Protein AF-A0A7T5BTT9-F1 (afdb_monomer_lite)

Structure (mmCIF, N/CA/C/O backbone):
data_AF-A0A7T5BTT9-F1
#
_entry.id   AF-A0A7T5BTT9-F1
#
loop_
_atom_site.group_PDB
_atom_site.id
_atom_site.type_symbol
_atom_site.label_atom_id
_atom_site.label_alt_id
_atom_site.label_comp_id
_atom_site.label_asym_id
_atom_site.label_entity_id
_atom_site.label_seq_id
_atom_site.pdbx_PDB_ins_code
_atom_site.Cartn_x
_atom_site.Cartn_y
_atom_site.Cartn_z
_atom_site.occupancy
_atom_site.B_iso_or_equiv
_atom_site.auth_seq_id
_atom_site.auth_comp_id
_atom_site.auth_asym_id
_atom_site.auth_atom_id
_atom_site.pdbx_PDB_model_num
ATOM 1 N N . MET A 1 1 ? -12.093 7.153 -20.972 1.00 83.31 1 MET A N 1
ATOM 2 C CA . MET A 1 1 ? -12.712 6.363 -19.881 1.00 83.31 1 MET A CA 1
ATOM 3 C C . MET A 1 1 ? -12.102 6.793 -18.557 1.00 83.31 1 MET A C 1
ATOM 5 O O . MET A 1 1 ? -10.953 7.214 -18.560 1.00 83.31 1 MET A O 1
ATOM 9 N N . MET A 1 2 ? -12.859 6.731 -17.461 1.00 92.25 2 MET A N 1
ATOM 10 C CA . MET A 1 2 ? -12.412 7.181 -16.138 1.00 92.25 2 MET A CA 1
ATOM 11 C C . MET A 1 2 ? -11.960 5.986 -15.288 1.00 92.25 2 MET A C 1
ATOM 13 O O . MET A 1 2 ? -12.748 5.075 -15.060 1.00 92.25 2 MET A O 1
ATOM 17 N N . ASN A 1 3 ? -10.707 6.001 -14.826 1.00 95.19 3 ASN A N 1
ATOM 18 C CA . ASN A 1 3 ? -10.150 5.061 -13.848 1.00 95.19 3 ASN A CA 1
ATOM 19 C C . ASN A 1 3 ? -9.617 5.887 -12.675 1.00 95.19 3 ASN A C 1
ATOM 21 O O . ASN A 1 3 ? -8.639 6.617 -12.829 1.00 95.19 3 ASN A O 1
ATOM 25 N N . LYS A 1 4 ? -10.302 5.834 -11.533 1.00 96.00 4 LYS A N 1
ATOM 26 C CA . LYS A 1 4 ? -9.917 6.569 -10.329 1.00 96.00 4 LYS A CA 1
ATOM 27 C C . LYS A 1 4 ? -10.213 5.716 -9.105 1.00 96.00 4 LYS A C 1
ATOM 29 O O . LYS A 1 4 ? -11.307 5.177 -8.970 1.00 96.00 4 LYS A O 1
ATOM 34 N N . VAL A 1 5 ? -9.240 5.641 -8.210 1.00 95.69 5 VAL A N 1
ATOM 35 C CA . VAL A 1 5 ? -9.320 4.976 -6.912 1.00 95.69 5 VAL A CA 1
ATOM 36 C C . VAL A 1 5 ? -9.079 6.024 -5.832 1.00 95.69 5 VAL A C 1
ATOM 38 O O . VAL A 1 5 ? -8.184 6.860 -5.970 1.00 95.69 5 VAL A O 1
ATOM 41 N N . LEU A 1 6 ? -9.887 5.985 -4.774 1.00 94.94 6 LEU A N 1
ATOM 42 C CA . LEU A 1 6 ? -9.723 6.788 -3.568 1.00 94.94 6 LEU A CA 1
ATOM 43 C C . LEU A 1 6 ? -9.861 5.862 -2.362 1.00 94.94 6 LEU A C 1
ATOM 45 O O . LEU A 1 6 ? -10.859 5.154 -2.244 1.00 94.94 6 LEU A O 1
ATOM 49 N N . LEU A 1 7 ? -8.863 5.867 -1.489 1.00 92.69 7 LEU A N 1
ATOM 50 C CA . LEU A 1 7 ? -8.790 4.986 -0.331 1.00 92.69 7 LEU A CA 1
ATOM 51 C C . LEU A 1 7 ? -8.357 5.763 0.898 1.00 92.69 7 LEU A C 1
ATOM 53 O O . LEU A 1 7 ? -7.552 6.687 0.807 1.00 92.69 7 LEU A O 1
ATOM 57 N N . VAL A 1 8 ? -8.867 5.335 2.045 1.00 92.19 8 VAL A N 1
ATOM 58 C CA . VAL A 1 8 ? -8.383 5.755 3.355 1.00 92.19 8 VAL A CA 1
ATOM 59 C C . VAL A 1 8 ? -8.065 4.494 4.140 1.00 92.19 8 VAL A C 1
ATOM 61 O O . VAL A 1 8 ? -8.885 3.572 4.201 1.00 92.19 8 VAL A O 1
ATOM 64 N N . GLY A 1 9 ? -6.866 4.439 4.701 1.00 90.88 9 GLY A N 1
ATOM 65 C CA . GLY A 1 9 ? -6.415 3.288 5.463 1.00 90.88 9 GLY A CA 1
ATOM 66 C C . GLY A 1 9 ? -5.080 3.537 6.143 1.00 90.88 9 GLY A C 1
ATOM 67 O O . GLY A 1 9 ? -4.482 4.601 5.984 1.00 90.88 9 GLY A O 1
ATOM 68 N N . GLU A 1 10 ? -4.634 2.551 6.903 1.00 91.62 10 GLU A N 1
ATOM 69 C CA . GLU A 1 10 ? -3.406 2.621 7.689 1.00 91.62 10 GLU A CA 1
ATOM 70 C C . GLU A 1 10 ? -2.213 2.141 6.871 1.00 91.62 10 GLU A C 1
ATOM 72 O O . GLU A 1 10 ? -2.291 1.136 6.157 1.00 91.62 10 GLU A O 1
ATOM 77 N N . LEU A 1 11 ? -1.104 2.871 6.964 1.00 92.31 11 LEU A N 1
ATOM 78 C CA . LEU A 1 11 ? 0.157 2.483 6.351 1.00 92.31 11 LEU A CA 1
ATOM 79 C C . LEU A 1 11 ? 0.742 1.274 7.088 1.00 92.31 11 LEU A C 1
ATOM 81 O O . LEU A 1 11 ? 1.088 1.374 8.259 1.00 92.31 11 LEU A O 1
ATOM 85 N N . ILE A 1 12 ? 0.904 0.149 6.395 1.00 91.56 12 ILE A N 1
ATOM 86 C CA . ILE A 1 12 ? 1.441 -1.091 6.983 1.00 91.56 12 ILE A CA 1
ATOM 87 C C . ILE A 1 12 ? 2.934 -1.235 6.731 1.00 91.56 12 ILE A C 1
ATOM 89 O O . ILE A 1 12 ? 3.698 -1.651 7.596 1.00 91.56 12 ILE A O 1
ATOM 93 N N . SER A 1 13 ? 3.360 -0.909 5.519 1.00 90.31 13 SER A N 1
ATOM 94 C CA . SER A 1 13 ? 4.757 -0.991 5.124 1.00 90.31 13 SER A CA 1
ATOM 95 C C . SER A 1 13 ? 5.036 0.027 4.037 1.00 90.31 13 SER A C 1
ATOM 97 O O . SER A 1 13 ? 4.158 0.334 3.234 1.00 90.31 13 SER A O 1
ATOM 99 N N . ASN A 1 14 ? 6.258 0.546 4.009 1.00 91.06 14 ASN A N 1
ATOM 100 C CA . ASN A 1 14 ? 6.732 1.482 3.000 1.00 91.06 14 ASN A CA 1
ATOM 101 C C . ASN A 1 14 ? 8.173 1.125 2.633 1.00 91.06 14 ASN A C 1
ATOM 103 O O . ASN A 1 14 ? 9.020 0.986 3.513 1.00 91.06 14 ASN A O 1
ATOM 107 N N . ASN A 1 15 ? 8.443 0.958 1.342 1.00 88.12 15 ASN A N 1
ATOM 108 C CA . ASN A 1 15 ? 9.747 0.577 0.825 1.00 88.12 15 ASN A CA 1
ATOM 109 C C . ASN A 1 15 ? 10.097 1.389 -0.423 1.00 88.12 15 ASN A C 1
ATOM 111 O O . ASN A 1 15 ? 9.281 1.553 -1.333 1.00 88.12 15 ASN A O 1
ATOM 115 N N . VAL A 1 16 ? 11.338 1.866 -0.492 1.00 88.19 16 VAL A N 1
ATOM 116 C CA . VAL A 1 16 ? 11.844 2.591 -1.662 1.00 88.19 16 VAL A CA 1
ATOM 117 C C . VAL A 1 16 ? 12.472 1.581 -2.617 1.00 88.19 16 VAL A C 1
ATOM 119 O O . VAL A 1 16 ? 13.538 1.046 -2.336 1.00 88.19 16 VAL A O 1
ATOM 122 N N . ILE A 1 17 ? 11.816 1.320 -3.748 1.00 86.38 17 ILE A N 1
ATOM 123 C CA . ILE A 1 17 ? 12.246 0.297 -4.716 1.00 86.38 17 ILE A CA 1
ATOM 124 C C . ILE A 1 17 ? 13.336 0.835 -5.642 1.00 86.38 17 ILE A C 1
ATOM 126 O O . ILE A 1 17 ? 14.249 0.113 -6.029 1.00 86.38 17 ILE A O 1
ATOM 130 N N . ALA A 1 18 ? 13.236 2.105 -6.032 1.00 84.50 18 ALA A N 1
ATOM 131 C CA . ALA A 1 18 ? 14.195 2.719 -6.938 1.00 84.50 18 ALA A CA 1
ATOM 132 C C . ALA A 1 18 ? 14.355 4.208 -6.644 1.00 84.50 18 ALA A C 1
ATOM 134 O O . ALA A 1 18 ? 13.400 4.897 -6.283 1.00 84.50 18 ALA A O 1
ATOM 135 N N . LYS A 1 19 ? 15.567 4.720 -6.860 1.00 84.00 19 LYS A N 1
ATOM 136 C CA . LYS A 1 19 ? 15.871 6.152 -6.873 1.00 84.00 19 LYS A CA 1
ATOM 137 C C . LYS A 1 19 ? 16.544 6.483 -8.197 1.00 84.00 19 LYS A C 1
ATOM 139 O O . LYS A 1 19 ? 17.531 5.853 -8.562 1.00 84.00 19 LYS A O 1
ATOM 144 N N . ASN A 1 20 ? 16.006 7.454 -8.922 1.00 80.50 20 ASN A N 1
ATOM 145 C CA . ASN A 1 20 ? 16.583 7.956 -10.162 1.00 80.50 20 ASN A CA 1
ATOM 146 C C . ASN A 1 20 ? 16.622 9.495 -10.141 1.00 80.50 20 ASN A C 1
ATOM 148 O O . ASN A 1 20 ? 16.101 10.136 -9.229 1.00 80.50 20 ASN A O 1
ATOM 152 N N . ALA A 1 21 ? 17.236 10.113 -11.153 1.00 75.56 21 ALA A N 1
ATOM 153 C CA . ALA A 1 21 ? 17.313 11.576 -11.249 1.00 75.56 21 ALA A CA 1
ATOM 154 C C . ALA A 1 21 ? 15.927 12.261 -11.351 1.00 75.56 21 ALA A C 1
ATOM 156 O O . ALA A 1 21 ? 15.780 13.445 -11.039 1.00 75.56 21 ALA A O 1
ATOM 157 N N . GLN A 1 22 ? 14.899 11.517 -11.775 1.00 72.44 22 GLN A N 1
ATOM 158 C CA . GLN A 1 22 ? 13.527 11.999 -11.959 1.00 72.44 22 GLN A CA 1
ATOM 159 C C . GLN A 1 22 ? 12.661 11.857 -10.692 1.00 72.44 22 GLN A C 1
ATOM 161 O O . GLN A 1 22 ? 11.617 12.502 -10.597 1.00 72.44 22 GLN A O 1
ATOM 166 N N . GLY A 1 23 ? 13.102 11.098 -9.686 1.00 79.06 23 GLY A N 1
ATOM 167 C CA . GLY A 1 23 ? 12.403 10.892 -8.419 1.00 79.06 23 GLY A CA 1
ATOM 168 C C . GLY A 1 23 ? 12.660 9.513 -7.813 1.00 79.06 23 GLY A C 1
ATOM 169 O O . GLY A 1 23 ? 13.537 8.766 -8.249 1.00 79.06 23 GLY A O 1
ATOM 170 N N . SER A 1 24 ? 11.886 9.166 -6.792 1.00 86.00 24 SER A N 1
ATOM 171 C CA . SER A 1 24 ? 11.887 7.828 -6.202 1.00 86.00 24 SER A CA 1
ATOM 172 C C . SER A 1 24 ? 10.610 7.078 -6.559 1.00 86.00 24 SER A C 1
ATOM 174 O O . SER A 1 24 ? 9.564 7.664 -6.846 1.00 86.00 24 SER A O 1
ATOM 176 N N . VAL A 1 25 ? 10.723 5.755 -6.587 1.00 88.25 25 VAL A N 1
ATOM 177 C CA . VAL A 1 25 ? 9.594 4.841 -6.720 1.00 88.25 25 VAL A CA 1
ATOM 178 C C . VAL A 1 25 ? 9.442 4.124 -5.393 1.00 88.25 25 VAL A C 1
ATOM 180 O O . VAL A 1 25 ? 10.341 3.386 -4.986 1.00 88.25 25 VAL A O 1
ATOM 183 N N . ASN A 1 26 ? 8.303 4.331 -4.739 1.00 90.19 26 ASN A N 1
ATOM 184 C CA . ASN A 1 26 ? 7.992 3.694 -3.465 1.00 90.19 26 ASN A CA 1
ATOM 185 C C . ASN A 1 26 ? 6.883 2.663 -3.676 1.00 90.19 26 ASN A C 1
ATOM 187 O O . ASN A 1 26 ? 5.874 2.967 -4.316 1.00 90.19 26 ASN A O 1
ATOM 191 N N . ALA A 1 27 ? 7.056 1.470 -3.113 1.00 91.56 27 ALA A N 1
ATOM 192 C CA . ALA A 1 27 ? 5.965 0.530 -2.903 1.00 91.56 27 ALA A CA 1
ATOM 193 C C . ALA A 1 27 ? 5.599 0.509 -1.433 1.00 91.56 27 ALA A C 1
ATOM 195 O O . ALA A 1 27 ? 6.457 0.390 -0.561 1.00 91.56 27 ALA A O 1
ATOM 196 N N . PHE A 1 28 ? 4.309 0.600 -1.171 1.00 93.00 28 PHE A N 1
ATOM 197 C CA . PHE A 1 28 ? 3.783 0.586 0.177 1.00 93.00 28 PHE A CA 1
ATOM 198 C C . PHE A 1 28 ? 2.444 -0.138 0.201 1.00 93.00 28 PHE A C 1
ATOM 200 O O . PHE A 1 28 ? 1.786 -0.296 -0.830 1.00 93.00 28 PHE A O 1
ATOM 207 N N . ILE A 1 29 ? 2.061 -0.609 1.380 1.00 93.69 29 ILE A N 1
ATOM 208 C CA . ILE A 1 29 ? 0.809 -1.332 1.591 1.00 93.69 29 ILE A CA 1
ATOM 209 C C . ILE A 1 29 ? -0.069 -0.498 2.507 1.00 93.69 29 ILE A C 1
ATOM 211 O O . ILE A 1 29 ? 0.384 -0.039 3.557 1.00 93.69 29 ILE A O 1
ATOM 215 N N . ILE A 1 30 ? -1.326 -0.327 2.107 1.00 92.81 30 ILE A N 1
ATOM 216 C CA . ILE A 1 30 ? -2.362 0.247 2.962 1.00 92.81 30 ILE A CA 1
ATOM 217 C C . ILE A 1 30 ? -3.350 -0.837 3.358 1.00 92.81 30 ILE A C 1
ATOM 219 O O . ILE A 1 30 ? -3.838 -1.568 2.496 1.00 92.81 30 ILE A O 1
ATOM 223 N N . ALA A 1 31 ? -3.674 -0.898 4.645 1.00 91.31 31 ALA A N 1
ATOM 224 C CA . ALA A 1 31 ? -4.770 -1.702 5.157 1.00 91.31 31 ALA A CA 1
ATOM 225 C C . ALA A 1 31 ? -6.038 -0.858 5.285 1.00 91.31 31 ALA A C 1
ATOM 227 O O . ALA A 1 31 ? -6.023 0.242 5.836 1.00 91.31 31 ALA A O 1
ATOM 228 N N . THR A 1 32 ? -7.156 -1.378 4.791 1.00 90.25 32 THR A N 1
ATOM 229 C CA . THR A 1 32 ? -8.469 -0.748 4.940 1.00 90.25 32 THR A CA 1
ATOM 230 C C . THR A 1 32 ? -9.493 -1.773 5.402 1.00 90.25 32 THR A C 1
ATOM 232 O O . THR A 1 32 ? -9.464 -2.928 4.979 1.00 90.25 32 THR A O 1
ATOM 235 N N . VAL A 1 33 ? -10.401 -1.361 6.285 1.00 86.75 33 VAL A N 1
ATOM 236 C CA . VAL A 1 33 ? -11.465 -2.232 6.794 1.00 86.75 33 VAL A CA 1
A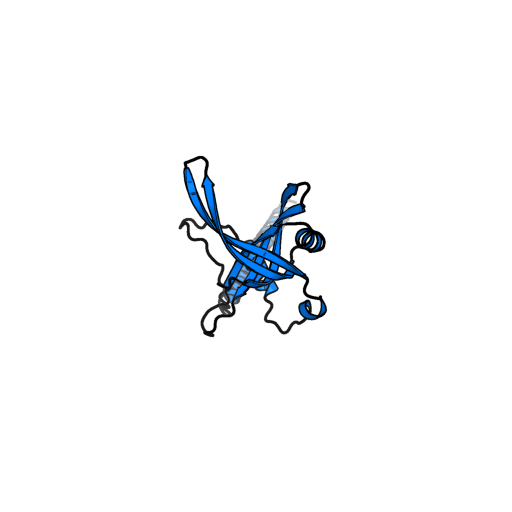TOM 237 C C . VAL A 1 33 ? -12.695 -2.076 5.914 1.00 86.75 33 VAL A C 1
ATOM 239 O O . VAL A 1 33 ? -13.266 -0.989 5.795 1.00 86.75 33 VAL A O 1
ATOM 242 N N . ARG A 1 34 ? -13.148 -3.178 5.322 1.00 82.69 34 ARG A N 1
ATOM 243 C CA . ARG A 1 34 ? -14.416 -3.238 4.610 1.00 82.69 34 ARG A CA 1
ATOM 244 C C . ARG A 1 34 ? -15.529 -3.528 5.605 1.00 82.69 34 ARG A C 1
ATOM 246 O O . ARG A 1 34 ? -15.598 -4.604 6.192 1.00 82.69 34 ARG A O 1
ATOM 253 N N . VAL A 1 35 ? -16.434 -2.566 5.760 1.00 77.94 35 VAL A N 1
ATOM 254 C CA . VAL A 1 35 ? -17.671 -2.766 6.520 1.00 77.94 35 VAL A CA 1
ATOM 255 C C . VAL A 1 35 ? -18.690 -3.440 5.595 1.00 77.94 35 VAL A C 1
ATOM 257 O O . VAL A 1 35 ? -19.096 -2.830 4.596 1.00 77.94 35 VAL A O 1
ATOM 260 N N . PRO A 1 36 ? -19.080 -4.699 5.850 1.00 75.31 36 PRO A N 1
ATOM 261 C CA . PRO A 1 36 ? -20.067 -5.373 5.022 1.00 75.31 36 PRO A CA 1
ATOM 262 C C . PRO A 1 36 ? -21.437 -4.699 5.154 1.00 75.31 36 PRO A C 1
ATOM 264 O O . PRO A 1 36 ? -21.797 -4.158 6.196 1.00 75.31 36 PRO A O 1
ATOM 267 N N . LYS A 1 37 ? -22.224 -4.741 4.072 1.00 77.12 37 LYS A N 1
ATOM 268 C CA . LYS A 1 37 ? -23.613 -4.244 4.079 1.00 77.12 37 LYS A CA 1
ATOM 269 C C . LYS A 1 37 ? -24.550 -5.138 4.894 1.00 77.12 37 LYS A C 1
ATOM 271 O O . LYS A 1 37 ? -25.579 -4.672 5.364 1.00 77.12 37 LYS A O 1
ATOM 276 N N . ASP A 1 38 ? -24.210 -6.418 4.992 1.00 81.56 38 ASP A N 1
ATOM 277 C CA . ASP A 1 38 ? -24.940 -7.412 5.768 1.00 81.56 38 ASP A CA 1
ATOM 278 C C . ASP A 1 38 ? -24.351 -7.467 7.179 1.00 81.56 38 ASP A C 1
ATOM 280 O O . ASP A 1 38 ? -23.157 -7.716 7.337 1.00 81.56 38 ASP A O 1
ATOM 284 N N . SER A 1 39 ? -25.185 -7.242 8.192 1.00 71.62 39 SER A N 1
ATOM 285 C CA . SER A 1 39 ? -24.783 -7.226 9.602 1.00 71.62 39 SER A CA 1
ATOM 286 C C . SER A 1 39 ? -24.361 -8.594 10.139 1.00 71.62 39 SER A C 1
ATOM 288 O O . SER A 1 39 ? -23.795 -8.664 11.227 1.00 71.62 39 SER A O 1
ATOM 290 N N . ARG A 1 40 ? -24.635 -9.677 9.402 1.00 75.94 40 ARG A N 1
ATOM 291 C CA . ARG A 1 40 ? -24.195 -11.037 9.749 1.00 75.94 40 ARG A CA 1
ATOM 292 C C . ARG A 1 40 ? -22.792 -11.359 9.255 1.00 75.94 40 ARG A C 1
ATOM 294 O O . ARG A 1 40 ? -22.218 -12.346 9.699 1.00 75.94 40 ARG A O 1
ATOM 301 N N . ARG A 1 41 ? -22.269 -10.579 8.306 1.00 71.62 41 ARG A N 1
ATOM 302 C CA . ARG A 1 41 ? -20.904 -10.759 7.819 1.00 71.62 41 ARG A CA 1
ATOM 303 C C . ARG A 1 41 ? -19.943 -10.029 8.737 1.00 71.62 41 ARG A C 1
ATOM 305 O O . ARG A 1 41 ? -20.217 -8.931 9.216 1.00 71.62 41 ARG A O 1
ATOM 312 N N . GLU A 1 42 ? -18.809 -10.659 8.956 1.00 73.12 42 GLU A N 1
ATOM 313 C CA . GLU A 1 42 ? -17.726 -10.092 9.737 1.00 73.12 42 GLU A CA 1
ATOM 314 C C . GLU A 1 42 ? -16.993 -9.001 8.944 1.00 73.12 42 GLU A C 1
ATOM 316 O O . GLU A 1 42 ? -17.090 -8.905 7.718 1.00 73.12 42 GLU A O 1
ATOM 321 N N . LYS A 1 43 ? -16.273 -8.138 9.663 1.00 78.94 43 LYS A N 1
ATOM 322 C CA . LYS A 1 43 ? -15.446 -7.102 9.042 1.00 78.94 43 LYS A CA 1
ATOM 323 C C . LYS A 1 43 ? -14.223 -7.761 8.410 1.00 78.94 43 LYS A C 1
ATOM 325 O O . LYS A 1 43 ? -13.544 -8.553 9.056 1.00 78.94 43 LYS A O 1
ATOM 330 N N . GLU A 1 44 ? -13.927 -7.377 7.176 1.00 80.31 44 GLU A N 1
ATOM 331 C CA . GLU A 1 44 ? -12.771 -7.869 6.426 1.00 80.31 44 GLU A CA 1
ATOM 332 C C . GLU A 1 44 ? -11.709 -6.769 6.346 1.00 80.31 44 GLU A C 1
ATOM 334 O O . GLU A 1 44 ? -12.034 -5.595 6.136 1.00 80.31 44 GLU A O 1
ATOM 339 N N . VAL A 1 45 ? -10.436 -7.133 6.490 1.00 84.31 45 VAL A N 1
ATOM 340 C CA . VAL A 1 45 ? -9.309 -6.212 6.296 1.00 84.31 45 VAL A CA 1
ATOM 341 C C . VAL A 1 45 ? -8.676 -6.483 4.938 1.00 84.31 45 VAL A C 1
ATOM 343 O O . VAL A 1 45 ? -8.231 -7.588 4.657 1.00 84.31 45 VAL A O 1
ATOM 346 N N . HIS A 1 46 ? -8.607 -5.465 4.088 1.00 88.25 46 HIS A N 1
ATOM 347 C CA . HIS A 1 46 ? -7.956 -5.561 2.789 1.00 88.25 46 HIS A CA 1
ATOM 348 C C . HIS A 1 46 ? -6.601 -4.872 2.822 1.00 88.25 46 HIS A C 1
ATOM 350 O O . HIS A 1 46 ? -6.511 -3.694 3.163 1.00 88.25 46 HIS A O 1
ATOM 356 N N . PHE A 1 47 ? -5.576 -5.590 2.377 1.00 90.75 47 PHE A N 1
ATOM 357 C CA . PHE A 1 47 ? -4.251 -5.044 2.126 1.00 90.75 47 PHE A CA 1
ATOM 358 C C . PHE A 1 47 ? -4.126 -4.698 0.648 1.00 90.75 47 PHE A C 1
ATOM 360 O O . PHE A 1 47 ? -4.310 -5.543 -0.228 1.00 90.75 47 PHE A O 1
ATOM 367 N N . LEU A 1 48 ? -3.854 -3.430 0.365 1.00 92.50 48 LEU A N 1
ATOM 368 C CA . LEU A 1 48 ? -3.836 -2.888 -0.983 1.00 92.50 48 LEU A CA 1
ATOM 369 C C . LEU A 1 48 ? -2.425 -2.422 -1.319 1.00 92.50 48 LEU A C 1
ATOM 371 O O . LEU A 1 48 ? -1.850 -1.575 -0.631 1.00 92.50 48 LEU A O 1
ATOM 375 N N . TYR A 1 49 ? -1.878 -2.991 -2.392 1.00 93.69 49 TYR A N 1
ATOM 376 C CA . TYR A 1 49 ? -0.560 -2.644 -2.903 1.00 93.69 49 TYR A CA 1
ATOM 377 C C . TYR A 1 49 ? -0.615 -1.317 -3.647 1.00 93.69 49 TYR A C 1
ATOM 379 O O . TYR A 1 49 ? -1.339 -1.167 -4.633 1.00 93.69 49 TYR A O 1
ATOM 387 N N . CYS A 1 50 ? 0.201 -0.373 -3.204 1.00 93.88 50 CYS A N 1
ATOM 388 C CA . CYS A 1 50 ? 0.313 0.954 -3.776 1.00 93.88 50 CYS A CA 1
ATOM 389 C C . CYS A 1 50 ? 1.725 1.164 -4.324 1.00 93.88 50 CYS A C 1
ATOM 391 O O . CYS A 1 50 ? 2.717 0.845 -3.666 1.00 93.88 50 CYS A O 1
ATOM 393 N N . LYS A 1 51 ? 1.819 1.740 -5.522 1.00 93.31 51 LYS A N 1
ATOM 394 C CA . LYS A 1 51 ? 3.077 2.137 -6.153 1.00 93.31 51 LYS A CA 1
ATOM 395 C C . LYS A 1 51 ? 3.029 3.626 -6.466 1.00 93.31 51 LYS A C 1
ATOM 397 O O . LYS A 1 51 ? 2.195 4.079 -7.248 1.00 93.31 51 LYS A O 1
ATOM 402 N N . ALA A 1 52 ? 3.910 4.386 -5.831 1.00 92.38 52 ALA A N 1
ATOM 403 C CA . ALA A 1 52 ? 4.044 5.821 -6.023 1.00 92.38 52 ALA A CA 1
ATOM 404 C C . ALA A 1 52 ? 5.260 6.152 -6.881 1.00 92.38 52 ALA A C 1
ATOM 406 O O . ALA A 1 52 ? 6.332 5.575 -6.703 1.00 92.38 52 ALA A O 1
ATOM 407 N N . PHE A 1 53 ? 5.089 7.132 -7.763 1.00 87.88 53 PHE A N 1
ATOM 408 C CA . PHE A 1 53 ? 6.123 7.610 -8.673 1.00 87.88 53 PHE A CA 1
ATOM 409 C C . PHE A 1 53 ? 6.393 9.106 -8.463 1.00 87.88 53 PHE A C 1
ATOM 411 O O . PHE A 1 53 ? 5.542 9.857 -7.981 1.00 87.88 53 PHE A O 1
ATOM 418 N N . GLY A 1 54 ? 7.570 9.558 -8.893 1.00 81.00 54 GLY A N 1
ATOM 419 C CA . GLY A 1 54 ? 7.922 10.976 -8.944 1.00 81.00 54 GLY A CA 1
ATOM 420 C C . GLY A 1 54 ? 8.503 11.507 -7.634 1.00 81.00 54 GLY A C 1
ATOM 421 O O . GLY A 1 54 ? 9.168 10.789 -6.898 1.00 81.00 54 GLY A O 1
ATOM 422 N N . LYS A 1 55 ? 8.325 12.808 -7.370 1.00 76.88 55 LYS A N 1
ATOM 423 C CA . LYS A 1 55 ? 8.994 13.501 -6.247 1.00 76.88 55 LYS A CA 1
ATOM 424 C C . LYS A 1 55 ? 8.063 13.837 -5.081 1.00 76.88 55 LYS A C 1
ATOM 426 O O . LYS A 1 55 ? 8.498 13.843 -3.936 1.00 76.88 55 LYS A O 1
ATOM 431 N N . SER A 1 56 ? 6.789 14.129 -5.358 1.00 78.50 56 SER A N 1
ATOM 432 C CA . SER A 1 56 ? 5.874 14.657 -4.335 1.00 78.50 56 SER A CA 1
ATOM 433 C C . SER A 1 56 ? 5.353 13.584 -3.387 1.00 78.50 56 SER A C 1
ATOM 435 O O . SER A 1 56 ? 5.302 13.815 -2.185 1.00 78.50 56 SER A O 1
ATOM 437 N N . VAL A 1 57 ? 4.942 12.429 -3.913 1.00 82.75 57 VAL A N 1
ATOM 438 C CA . VAL A 1 57 ? 4.359 11.367 -3.086 1.00 82.75 57 VAL A CA 1
ATOM 439 C C . VAL A 1 57 ? 5.409 10.725 -2.176 1.00 82.75 57 VAL A C 1
ATOM 441 O O . VAL A 1 57 ? 5.143 10.621 -0.979 1.00 82.75 57 VAL A O 1
ATOM 444 N N . PRO A 1 58 ? 6.616 10.374 -2.664 1.00 80.94 58 PRO A N 1
ATOM 445 C CA . PRO A 1 58 ? 7.641 9.804 -1.796 1.00 80.94 58 PRO A CA 1
ATOM 446 C C . PRO A 1 58 ? 8.035 10.705 -0.627 1.00 80.94 58 PRO A C 1
ATOM 448 O O . PRO A 1 58 ? 8.226 10.203 0.470 1.00 80.94 58 PRO A O 1
ATOM 451 N N . LYS A 1 59 ? 8.060 12.029 -0.823 1.00 85.00 59 LYS A N 1
ATOM 452 C CA . LYS A 1 59 ? 8.349 12.982 0.255 1.00 85.00 59 LYS A CA 1
ATOM 453 C C . LYS A 1 59 ? 7.308 12.942 1.378 1.00 85.00 59 LYS A C 1
ATOM 455 O O . LYS A 1 59 ? 7.669 13.059 2.541 1.00 85.00 59 LYS A O 1
ATOM 460 N N . VAL A 1 60 ? 6.025 12.779 1.044 1.00 86.38 60 VAL A N 1
ATOM 461 C CA . VAL A 1 60 ? 4.972 12.604 2.060 1.00 86.38 60 VAL A CA 1
ATOM 462 C C . VAL A 1 60 ? 5.178 11.281 2.793 1.00 86.38 60 VAL A C 1
ATOM 464 O O . VAL A 1 60 ? 5.123 11.258 4.013 1.00 86.38 60 VAL A O 1
ATOM 467 N N . LEU A 1 61 ? 5.485 10.208 2.060 1.00 87.44 61 LEU A N 1
ATOM 468 C CA . LEU A 1 61 ? 5.725 8.880 2.633 1.00 87.44 61 LEU A CA 1
ATOM 469 C C . LEU A 1 61 ? 6.978 8.809 3.529 1.00 87.44 61 LEU A C 1
ATOM 471 O O . LEU A 1 61 ? 7.052 7.959 4.408 1.00 87.44 61 LEU A O 1
ATOM 475 N N . GLU A 1 62 ? 7.966 9.680 3.317 1.00 87.12 62 GLU A N 1
ATOM 476 C CA . GLU A 1 62 ? 9.141 9.820 4.194 1.00 87.12 62 GLU A CA 1
ATOM 477 C C . GLU A 1 62 ? 8.799 10.460 5.549 1.00 87.12 62 GLU A C 1
ATOM 479 O O . GLU A 1 62 ? 9.532 10.269 6.514 1.00 87.12 62 GLU A O 1
ATOM 484 N N . MET A 1 63 ? 7.696 11.212 5.634 1.00 88.56 63 MET A N 1
ATOM 485 C CA . MET A 1 63 ? 7.234 11.865 6.866 1.00 88.56 63 MET A CA 1
ATOM 486 C C . MET A 1 63 ? 6.203 11.030 7.638 1.00 88.56 63 MET A C 1
ATOM 488 O O . MET A 1 63 ? 5.739 11.464 8.690 1.00 88.56 63 MET A O 1
ATOM 492 N N . THR A 1 64 ? 5.814 9.871 7.107 1.00 88.88 64 THR A N 1
ATOM 493 C CA . THR A 1 64 ? 4.776 9.009 7.683 1.00 88.88 64 THR A CA 1
ATOM 494 C C . THR A 1 64 ? 5.381 7.791 8.355 1.00 88.88 64 THR A C 1
ATOM 496 O O . THR A 1 64 ? 6.336 7.207 7.841 1.00 88.88 64 THR A O 1
ATOM 499 N N . ASN A 1 65 ? 4.769 7.364 9.453 1.00 89.56 65 ASN A N 1
ATOM 500 C CA . ASN A 1 65 ? 5.135 6.155 10.176 1.00 89.56 65 ASN A CA 1
ATOM 501 C C . ASN A 1 65 ? 4.152 5.015 9.883 1.00 89.56 65 ASN A C 1
ATOM 503 O O . ASN A 1 65 ? 3.029 5.229 9.424 1.00 89.56 65 ASN A O 1
ATOM 507 N N . ILE A 1 66 ? 4.579 3.781 10.157 1.00 88.81 66 ILE A N 1
ATOM 508 C CA . ILE A 1 66 ? 3.679 2.622 10.141 1.00 88.81 66 ILE A CA 1
ATOM 509 C C . ILE A 1 66 ? 2.561 2.867 11.167 1.00 88.81 66 ILE A C 1
ATOM 511 O O . ILE A 1 66 ? 2.836 3.289 12.287 1.00 88.81 66 ILE A O 1
ATOM 515 N N . GLY A 1 67 ? 1.314 2.620 10.767 1.00 86.31 67 GLY A N 1
ATOM 516 C CA . GLY A 1 67 ? 0.104 2.918 11.538 1.00 86.31 67 GLY A CA 1
ATOM 517 C C . GLY A 1 67 ? -0.545 4.263 11.196 1.00 86.31 67 GLY A C 1
ATOM 518 O O . GLY A 1 67 ? -1.706 4.478 11.539 1.00 86.31 67 GLY A O 1
ATOM 519 N N . ASP A 1 68 ? 0.138 5.153 10.468 1.00 89.44 68 ASP A N 1
ATOM 520 C CA . ASP A 1 68 ? -0.460 6.429 10.073 1.00 89.44 68 ASP A CA 1
ATOM 521 C C . ASP A 1 68 ? -1.625 6.223 9.102 1.00 89.44 68 ASP A C 1
ATOM 523 O O . ASP A 1 68 ? -1.527 5.487 8.114 1.00 89.44 68 ASP A O 1
ATOM 527 N N . ILE A 1 69 ? -2.721 6.949 9.334 1.00 90.44 69 ILE A N 1
ATOM 528 C CA . ILE A 1 69 ? -3.864 6.954 8.422 1.00 90.44 69 ILE A CA 1
ATOM 529 C C . ILE A 1 69 ? -3.565 7.867 7.232 1.00 90.44 69 ILE A C 1
ATOM 531 O O . ILE A 1 69 ? -3.420 9.089 7.368 1.00 90.44 69 ILE A O 1
ATOM 535 N N . LEU A 1 70 ? -3.545 7.275 6.041 1.00 92.44 70 LEU A N 1
ATOM 536 C CA . LEU A 1 70 ? -3.297 7.953 4.776 1.00 92.44 70 LEU A CA 1
ATOM 537 C C . LEU A 1 70 ? -4.541 7.930 3.889 1.00 92.44 70 LEU A C 1
ATOM 539 O O . LEU A 1 70 ? -5.234 6.922 3.761 1.00 92.44 70 LEU A O 1
ATOM 543 N N . CYS A 1 71 ? -4.788 9.052 3.223 1.00 93.56 71 CYS A N 1
ATOM 544 C CA . CYS A 1 71 ? -5.717 9.170 2.113 1.00 93.56 71 CYS A CA 1
ATOM 545 C C . CYS A 1 71 ? -4.933 9.080 0.803 1.00 93.56 71 CYS A C 1
ATOM 547 O O . CYS A 1 71 ? -4.066 9.915 0.528 1.00 93.56 71 CYS A O 1
ATOM 549 N N . VAL A 1 72 ? -5.236 8.066 -0.000 1.00 94.69 72 VAL A N 1
ATOM 550 C CA . VAL A 1 72 ? -4.539 7.757 -1.248 1.00 94.69 72 VAL A CA 1
ATOM 551 C C . VAL A 1 72 ? -5.493 7.876 -2.414 1.00 94.69 72 VAL A C 1
ATOM 553 O O . VAL A 1 72 ? -6.590 7.323 -2.403 1.00 94.69 72 VAL A O 1
ATOM 556 N N . SER A 1 73 ? -5.050 8.584 -3.447 1.00 95.56 73 SER A N 1
ATOM 557 C CA . SER A 1 73 ? -5.748 8.673 -4.722 1.00 95.56 73 SER A CA 1
ATOM 558 C C . SER A 1 73 ? -4.847 8.215 -5.858 1.00 95.56 73 SER A C 1
ATOM 560 O O . SER A 1 73 ? -3.642 8.483 -5.857 1.00 95.56 73 SER A O 1
ATOM 562 N N . GLY A 1 74 ? -5.427 7.520 -6.828 1.00 95.56 74 GLY A N 1
ATOM 563 C CA . GLY A 1 74 ? -4.665 6.933 -7.918 1.00 95.56 74 GLY A CA 1
ATOM 564 C C . GLY A 1 74 ? -5.541 6.221 -8.933 1.00 95.56 74 GLY A C 1
ATOM 565 O O . GLY A 1 74 ? -6.724 6.536 -9.077 1.00 95.56 74 GLY A O 1
ATOM 566 N N . GLN A 1 75 ? -4.951 5.255 -9.624 1.00 95.62 75 GLN A N 1
ATOM 567 C CA . GLN A 1 75 ? -5.608 4.437 -10.640 1.00 95.62 75 GLN A CA 1
ATOM 568 C C . GLN A 1 75 ? -5.329 2.963 -10.368 1.00 95.62 75 GLN A C 1
ATOM 570 O O . GLN A 1 75 ? -4.235 2.613 -9.928 1.00 95.62 75 GLN A O 1
ATOM 575 N N . LEU A 1 76 ? -6.305 2.098 -10.634 1.00 95.69 76 LEU A N 1
ATOM 576 C CA . LEU A 1 76 ? -6.084 0.658 -10.548 1.00 95.69 76 LEU A CA 1
ATOM 577 C C . LEU A 1 76 ? -5.308 0.193 -11.783 1.00 95.69 76 LEU A C 1
ATOM 579 O O . LEU A 1 76 ? -5.704 0.503 -12.909 1.00 95.69 76 LEU A O 1
ATOM 583 N N . ALA A 1 77 ? -4.237 -0.561 -11.574 1.00 93.44 77 ALA A N 1
ATOM 584 C CA . ALA A 1 77 ? -3.400 -1.123 -12.620 1.00 93.44 77 ALA A CA 1
ATOM 585 C C . ALA A 1 77 ? -3.205 -2.625 -12.393 1.00 93.44 77 ALA A C 1
ATOM 587 O O . ALA A 1 77 ? -3.135 -3.101 -11.262 1.00 93.44 77 ALA A O 1
ATOM 588 N N . THR A 1 78 ? -3.106 -3.379 -13.485 1.00 92.94 78 THR A N 1
ATOM 589 C CA . THR A 1 78 ? -2.639 -4.769 -13.449 1.00 92.94 78 THR A CA 1
ATOM 590 C C . THR A 1 78 ? -1.231 -4.791 -14.014 1.00 92.94 78 THR A C 1
ATOM 592 O O . THR A 1 78 ? -1.016 -4.376 -15.150 1.00 92.94 78 THR A O 1
ATOM 595 N N . THR A 1 79 ? -0.276 -5.247 -13.215 1.00 86.25 79 THR A N 1
ATOM 596 C CA . THR A 1 79 ? 1.117 -5.418 -13.621 1.00 86.25 79 THR A CA 1
ATOM 597 C C . THR A 1 79 ? 1.387 -6.895 -13.869 1.00 86.25 79 THR A C 1
ATOM 599 O O . THR A 1 79 ? 0.764 -7.759 -13.249 1.00 86.25 79 THR A O 1
ATOM 602 N N . THR A 1 80 ? 2.285 -7.193 -14.803 1.00 87.00 80 THR A N 1
ATOM 603 C CA . THR A 1 80 ? 2.719 -8.563 -15.089 1.00 87.00 80 THR A CA 1
ATOM 604 C C . THR A 1 80 ? 4.212 -8.659 -14.841 1.00 87.00 80 THR A C 1
ATOM 606 O O . THR A 1 80 ? 4.984 -7.933 -15.465 1.00 87.00 80 THR A O 1
ATOM 609 N N . THR A 1 81 ? 4.609 -9.559 -13.954 1.00 83.44 81 THR A N 1
ATOM 610 C CA . THR A 1 81 ? 6.011 -9.901 -13.717 1.00 83.44 81 THR A CA 1
ATOM 611 C C . THR A 1 81 ? 6.265 -11.269 -14.327 1.00 83.44 81 THR A C 1
ATOM 613 O O . THR A 1 81 ? 5.453 -12.174 -14.170 1.00 83.44 81 THR A O 1
ATOM 616 N N . THR A 1 82 ? 7.357 -11.419 -15.072 1.00 87.12 82 THR A N 1
ATOM 617 C CA . THR A 1 82 ? 7.791 -12.734 -15.561 1.00 87.12 82 THR A CA 1
ATOM 618 C C . THR A 1 82 ? 8.937 -13.189 -14.675 1.00 87.12 82 THR A C 1
ATOM 620 O O . THR A 1 82 ? 9.922 -12.463 -14.559 1.00 87.12 82 THR A O 1
ATOM 623 N N . SER A 1 83 ? 8.772 -14.333 -14.019 1.00 86.62 83 SER A N 1
ATOM 624 C CA . SER A 1 83 ? 9.821 -14.964 -13.217 1.00 86.62 83 SER A CA 1
ATOM 625 C C . SER A 1 83 ? 10.880 -15.590 -14.124 1.00 86.62 83 SER A C 1
ATOM 627 O O . SER A 1 83 ? 10.619 -15.837 -15.305 1.00 86.62 83 SER A O 1
ATOM 629 N N . ASP A 1 84 ? 12.055 -15.883 -13.570 1.00 87.62 84 ASP A N 1
ATOM 630 C CA . ASP A 1 84 ? 13.184 -16.454 -14.322 1.00 87.62 84 ASP A CA 1
ATOM 631 C C . ASP A 1 84 ? 12.824 -17.791 -15.003 1.00 87.62 84 ASP A C 1
ATOM 633 O O . ASP A 1 84 ? 13.299 -18.082 -16.099 1.00 87.62 84 ASP A O 1
ATOM 637 N N . ASP A 1 85 ? 11.885 -18.542 -14.419 1.00 89.25 85 ASP A N 1
ATOM 638 C CA . ASP A 1 85 ? 11.351 -19.804 -14.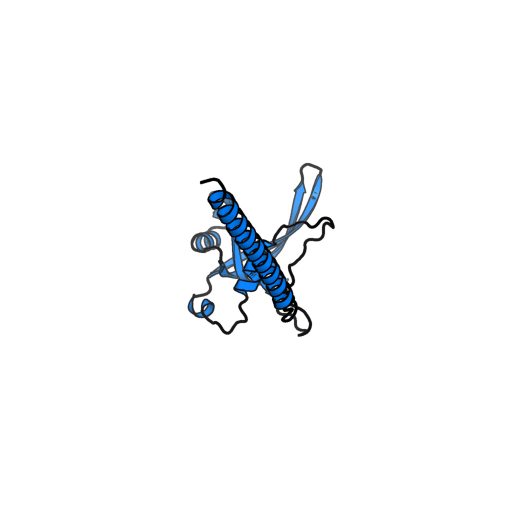955 1.00 89.25 85 ASP A CA 1
ATOM 639 C C . ASP A 1 85 ? 10.333 -19.620 -16.106 1.00 89.25 85 ASP A C 1
ATOM 641 O O . ASP A 1 85 ? 9.757 -20.585 -16.608 1.00 89.25 85 ASP A O 1
ATOM 645 N N . GLY A 1 86 ? 10.059 -18.380 -16.526 1.00 88.38 86 GLY A N 1
ATOM 646 C CA . GLY A 1 86 ? 9.117 -18.043 -17.602 1.00 88.38 86 GLY A CA 1
ATOM 647 C C . GLY A 1 86 ? 7.646 -17.933 -17.176 1.00 88.38 86 GLY A C 1
ATOM 648 O O . GLY A 1 86 ? 6.799 -17.535 -17.984 1.00 88.38 86 GLY A O 1
ATOM 649 N N . THR A 1 87 ? 7.325 -18.231 -15.914 1.00 89.25 87 THR A N 1
ATOM 650 C CA . THR A 1 87 ? 5.980 -18.061 -15.340 1.00 89.25 87 THR A CA 1
ATOM 651 C C . THR A 1 87 ? 5.600 -16.582 -15.266 1.00 89.25 87 THR A C 1
ATOM 653 O O . THR A 1 87 ? 6.396 -15.745 -14.842 1.00 89.25 87 THR A O 1
ATOM 656 N N . ARG A 1 88 ? 4.366 -16.250 -15.664 1.00 88.75 88 ARG A N 1
ATOM 657 C CA . ARG A 1 88 ? 3.823 -14.886 -15.594 1.00 88.75 88 ARG A CA 1
ATOM 658 C C . ARG A 1 88 ? 2.928 -14.724 -14.374 1.00 88.75 88 ARG A C 1
ATOM 660 O O . ARG A 1 88 ? 1.889 -15.369 -14.278 1.00 88.75 88 ARG A O 1
ATOM 667 N N . GLU A 1 89 ? 3.298 -13.808 -13.495 1.00 86.88 89 GLU A N 1
ATOM 668 C CA . GLU A 1 89 ? 2.507 -13.406 -12.341 1.00 86.88 89 GLU A CA 1
ATOM 669 C C . 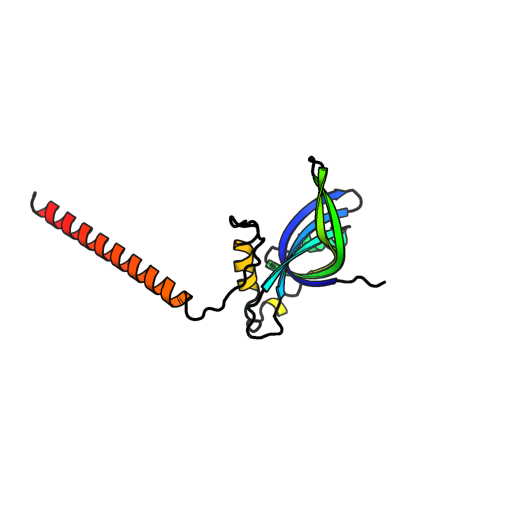GLU A 1 89 ? 1.764 -12.106 -12.638 1.00 86.88 89 GLU A C 1
ATOM 671 O O . GLU A 1 89 ? 2.368 -11.085 -12.973 1.00 86.88 89 GLU A O 1
ATOM 676 N N . TYR A 1 90 ? 0.442 -12.134 -12.484 1.00 87.19 90 TYR A N 1
ATOM 677 C CA . TYR A 1 90 ? -0.405 -10.953 -12.597 1.00 87.19 90 TYR A CA 1
ATOM 678 C C . TYR A 1 90 ? -0.706 -10.412 -11.206 1.00 87.19 90 TYR A C 1
ATOM 680 O O . TYR A 1 90 ? -1.205 -11.136 -10.345 1.00 87.19 90 TYR A O 1
ATOM 688 N N . ARG A 1 91 ? -0.440 -9.125 -10.985 1.00 86.19 91 ARG A N 1
ATOM 689 C C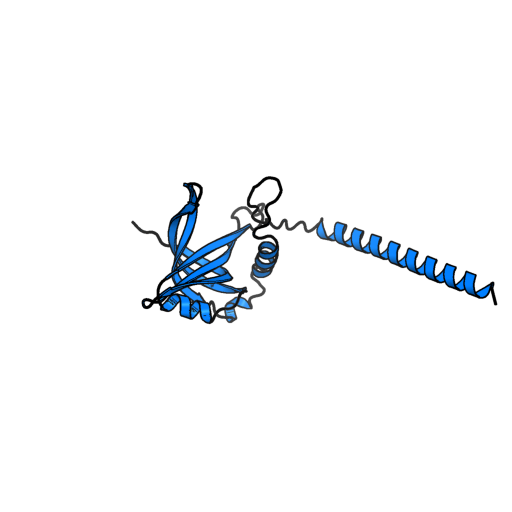A . ARG A 1 91 ? -0.720 -8.456 -9.713 1.00 86.19 91 ARG A CA 1
ATOM 690 C C . ARG A 1 91 ? -1.526 -7.192 -9.943 1.00 86.19 91 ARG A C 1
ATOM 692 O O . ARG A 1 91 ? -1.195 -6.386 -10.809 1.00 86.19 91 ARG A O 1
ATOM 699 N N . MET A 1 92 ? -2.557 -7.002 -9.130 1.00 91.06 92 MET A N 1
ATOM 700 C CA . MET A 1 92 ? -3.257 -5.725 -9.049 1.00 91.06 92 MET A CA 1
ATOM 701 C C . MET A 1 92 ? -2.498 -4.785 -8.115 1.00 91.06 92 MET A C 1
ATOM 703 O O . MET A 1 92 ? -2.159 -5.149 -6.991 1.00 91.06 92 MET A O 1
ATOM 707 N N . GLU A 1 93 ? -2.246 -3.571 -8.578 1.00 92.81 93 GLU A N 1
ATOM 708 C CA . GLU A 1 93 ? -1.627 -2.511 -7.793 1.00 92.81 93 GLU A CA 1
ATOM 709 C C . GLU A 1 93 ? -2.306 -1.174 -8.081 1.00 92.81 93 GLU A C 1
ATOM 711 O O . GLU A 1 93 ? -2.935 -0.971 -9.119 1.00 92.81 93 GLU A O 1
ATOM 716 N N . ILE A 1 94 ? -2.186 -0.244 -7.145 1.00 95.69 94 ILE A N 1
ATOM 717 C CA . ILE A 1 94 ? -2.724 1.103 -7.277 1.00 95.69 94 ILE A CA 1
ATOM 718 C C . ILE A 1 94 ? -1.571 2.023 -7.634 1.00 95.69 94 ILE A C 1
ATOM 720 O O . ILE A 1 94 ? -0.631 2.192 -6.858 1.00 95.69 94 ILE A O 1
ATOM 724 N N . TRP A 1 95 ? -1.643 2.629 -8.812 1.00 94.94 95 TRP A N 1
ATOM 725 C CA . TRP A 1 95 ? -0.700 3.653 -9.237 1.00 94.94 95 TRP A CA 1
ATOM 726 C C . TRP A 1 95 ? -1.103 4.978 -8.623 1.00 94.94 95 TRP A C 1
ATOM 728 O O . TRP A 1 95 ? -2.131 5.564 -8.966 1.00 94.94 95 TRP A O 1
ATOM 738 N N . VAL A 1 96 ? -0.303 5.411 -7.661 1.00 95.44 96 VAL A N 1
ATOM 739 C CA . VAL A 1 96 ? -0.631 6.518 -6.778 1.00 95.44 96 VAL A CA 1
ATOM 740 C C . VAL A 1 96 ? -0.303 7.843 -7.444 1.00 95.44 96 VAL A C 1
ATOM 742 O O . VAL A 1 96 ? 0.814 8.075 -7.900 1.00 95.44 96 VAL A O 1
ATOM 745 N N . GLU A 1 97 ? -1.288 8.731 -7.437 1.00 93.31 97 GLU A N 1
ATOM 746 C CA . GLU A 1 97 ? -1.190 10.095 -7.950 1.00 93.31 97 GLU A CA 1
ATOM 747 C C . GLU A 1 97 ? -0.968 11.098 -6.811 1.00 93.31 97 GLU A C 1
ATOM 749 O O . GLU A 1 97 ? -0.171 12.025 -6.934 1.00 93.31 97 GLU A O 1
ATOM 754 N N . SER A 1 98 ? -1.646 10.908 -5.674 1.00 93.19 98 SER A N 1
ATOM 755 C CA . SER A 1 98 ? -1.513 11.780 -4.505 1.00 93.19 98 SER A CA 1
ATOM 756 C C . SER A 1 98 ? -1.765 11.019 -3.209 1.00 93.19 98 SER A C 1
ATOM 758 O O . SER A 1 98 ? -2.658 10.171 -3.145 1.00 93.19 98 SER A O 1
ATOM 760 N N . VAL A 1 99 ? -0.992 11.367 -2.179 1.00 93.56 99 VAL A N 1
ATOM 761 C CA . VAL A 1 99 ? -1.119 10.870 -0.806 1.00 93.56 99 VAL A CA 1
ATOM 762 C C . VAL A 1 99 ? -1.235 12.064 0.127 1.00 93.56 99 VAL A C 1
ATOM 764 O O . VAL A 1 99 ? -0.500 13.043 -0.018 1.00 93.56 99 VAL A O 1
ATOM 767 N N . LYS A 1 100 ? -2.155 11.983 1.084 1.00 92.19 100 LYS A N 1
ATOM 768 C CA . LYS A 1 100 ? -2.330 12.972 2.147 1.00 92.19 100 LYS A CA 1
ATOM 769 C C . LYS A 1 100 ? -2.454 12.262 3.482 1.00 92.19 100 LYS A C 1
ATOM 771 O O . LYS A 1 100 ? -3.249 11.336 3.605 1.00 92.19 100 LYS A O 1
ATOM 776 N N . GLN A 1 101 ? -1.712 12.721 4.479 1.00 89.50 101 GLN A N 1
ATOM 777 C CA . GLN A 1 101 ? -1.886 12.251 5.847 1.00 89.50 101 GLN A CA 1
ATOM 778 C C . GLN A 1 101 ? -3.199 12.803 6.415 1.00 89.50 101 GLN A C 1
ATOM 780 O O . GLN A 1 101 ? -3.552 13.965 6.179 1.00 89.50 101 GLN A O 1
ATOM 785 N N . VAL A 1 102 ? -3.943 11.967 7.133 1.00 85.12 102 VAL A N 1
ATOM 786 C CA . VAL A 1 102 ? -5.171 12.386 7.811 1.00 85.12 102 VAL A CA 1
ATOM 787 C C . VAL A 1 102 ? -4.801 13.006 9.167 1.00 85.12 102 VAL A C 1
ATOM 789 O O . VAL A 1 102 ? -4.066 12.373 9.923 1.00 85.12 102 VAL A O 1
ATOM 792 N N . PRO A 1 103 ? -5.296 14.214 9.507 1.00 75.69 103 PRO A N 1
ATOM 793 C CA . PRO A 1 103 ? -4.951 14.883 10.761 1.00 75.69 103 PRO A CA 1
ATOM 794 C C . PRO A 1 103 ? -5.317 14.070 12.013 1.00 75.69 103 PRO A C 1
ATOM 796 O O . PRO A 1 103 ? -6.409 13.503 12.091 1.00 75.69 103 PRO A O 1
ATOM 799 N N . GLU A 1 104 ? -4.468 14.132 13.042 1.00 64.62 104 GLU A N 1
ATOM 800 C CA . GLU A 1 104 ? -4.617 13.431 14.335 1.00 64.62 104 GLU A CA 1
ATOM 801 C C . GLU A 1 104 ? -5.969 13.661 15.033 1.00 64.62 104 GLU A C 1
ATOM 803 O O . GLU A 1 104 ? -6.487 12.789 15.728 1.00 64.62 104 GLU A O 1
ATOM 808 N N . LYS A 1 105 ? -6.613 14.815 14.802 1.00 59.28 105 LYS A N 1
ATOM 809 C CA . LYS A 1 105 ? -7.947 15.123 15.356 1.00 59.28 105 LYS A CA 1
ATOM 810 C C . LYS A 1 105 ? -9.028 14.122 14.926 1.00 59.28 105 LYS A C 1
ATOM 812 O O . LYS A 1 105 ? -10.049 14.007 15.599 1.00 59.28 105 LYS A O 1
ATOM 817 N N . ILE A 1 106 ? -8.825 13.436 13.801 1.00 59.12 106 ILE A N 1
ATOM 818 C CA . ILE A 1 106 ? -9.711 12.379 13.300 1.00 59.12 106 ILE A CA 1
ATOM 819 C C . ILE A 1 106 ? -9.264 11.003 13.821 1.00 59.12 106 ILE A C 1
ATOM 821 O O . ILE A 1 106 ? -10.118 10.149 14.038 1.00 59.12 106 ILE A O 1
ATOM 825 N N . GLN A 1 107 ? -7.966 10.813 14.081 1.00 56.16 107 GLN A N 1
ATOM 826 C CA . GLN A 1 107 ? -7.395 9.560 14.592 1.00 56.16 107 GLN A CA 1
ATOM 827 C C . GLN A 1 107 ? -7.863 9.249 16.027 1.00 56.16 107 GLN A C 1
ATOM 829 O O . GLN A 1 107 ? -8.181 8.109 16.337 1.00 56.16 107 GLN A O 1
ATOM 834 N N . ASN A 1 108 ? -8.006 10.269 16.884 1.00 55.03 108 ASN A N 1
ATOM 835 C CA . ASN A 1 108 ? -8.365 10.102 18.303 1.00 55.03 108 ASN A CA 1
ATOM 836 C C . ASN A 1 108 ? -9.872 9.919 18.586 1.00 55.03 108 ASN A C 1
ATOM 838 O O . ASN A 1 108 ? -10.301 9.994 19.739 1.00 55.03 108 ASN A O 1
ATOM 842 N N . ARG A 1 109 ? -10.712 9.709 17.563 1.00 56.75 109 ARG A N 1
ATOM 843 C CA . ARG A 1 109 ? -12.139 9.422 17.777 1.00 56.75 109 ARG A CA 1
ATOM 844 C C . ARG A 1 109 ? -12.330 7.956 18.168 1.00 56.75 109 ARG A C 1
ATOM 846 O O . ARG A 1 109 ? -12.324 7.073 17.319 1.00 56.75 109 ARG A O 1
ATOM 853 N N . THR A 1 110 ? -12.587 7.724 19.452 1.00 52.75 110 THR A N 1
ATOM 854 C CA . THR A 1 110 ? -12.871 6.409 20.056 1.00 52.75 110 THR A CA 1
ATOM 855 C C . THR A 1 110 ? -14.174 5.750 19.580 1.00 52.75 110 THR A C 1
ATOM 857 O O . THR A 1 110 ? -14.382 4.570 19.849 1.00 52.75 110 THR A O 1
ATOM 860 N N . ASP A 1 111 ? -15.038 6.480 18.865 1.00 51.75 111 ASP A N 1
ATOM 861 C CA . ASP A 1 111 ? -16.361 6.003 18.426 1.00 51.75 111 ASP A CA 1
ATOM 862 C C . ASP A 1 111 ? -16.355 5.245 17.090 1.00 51.75 111 ASP A C 1
ATOM 864 O O . ASP A 1 111 ? -17.366 4.660 16.697 1.00 51.75 111 ASP A O 1
ATOM 868 N N . ILE A 1 112 ? -15.228 5.209 16.374 1.00 50.41 112 ILE A N 1
ATOM 869 C CA . ILE A 1 112 ? -15.081 4.296 15.240 1.00 50.41 112 ILE A CA 1
ATOM 870 C C . ILE A 1 112 ? -14.636 2.970 15.844 1.00 50.41 112 ILE A C 1
ATOM 872 O O . ILE A 1 112 ? -13.507 2.873 16.311 1.00 50.41 112 ILE A O 1
ATOM 876 N N . SER A 1 113 ? -15.523 1.969 15.870 1.00 54.38 113 SER A N 1
ATOM 877 C CA . SER A 1 113 ? -15.226 0.589 16.286 1.00 54.38 113 SER A CA 1
ATOM 878 C C . SER A 1 113 ? -13.802 0.195 15.873 1.00 54.38 113 SER A C 1
ATOM 880 O O . SER A 1 113 ? -13.581 0.002 14.680 1.00 54.38 113 SER A O 1
ATOM 882 N N . ASN A 1 114 ? -12.867 0.175 16.829 1.00 60.38 114 ASN A N 1
ATOM 883 C CA . ASN A 1 114 ? -11.435 0.413 16.611 1.00 60.38 114 ASN A CA 1
ATOM 884 C C . ASN A 1 114 ? -10.867 -0.345 15.385 1.00 60.38 114 ASN A C 1
ATOM 886 O O . ASN A 1 114 ? -10.508 -1.519 15.517 1.00 60.38 114 ASN A O 1
ATOM 890 N N . PRO A 1 115 ? -10.818 0.288 14.192 1.00 70.56 115 PRO A N 1
ATOM 891 C CA . PRO A 1 115 ? -10.393 -0.387 12.971 1.00 70.56 115 PRO A CA 1
ATOM 892 C C . PRO A 1 115 ? -8.896 -0.691 13.025 1.00 70.56 115 PRO A C 1
ATOM 894 O O . PRO A 1 115 ? -8.478 -1.714 12.495 1.00 70.56 115 PRO A O 1
ATOM 897 N N . SER A 1 116 ? -8.127 0.122 13.753 1.00 74.69 116 SER A N 1
ATOM 898 C CA . SER A 1 116 ? -6.693 -0.049 13.969 1.00 74.69 116 SER A CA 1
ATOM 899 C C . SER A 1 116 ? -6.372 -1.348 14.701 1.00 74.69 116 SER A C 1
ATOM 901 O O . SER A 1 116 ? -5.460 -2.056 14.300 1.00 74.69 116 SER A O 1
ATOM 903 N N . ARG A 1 117 ? -7.169 -1.750 15.705 1.00 75.19 117 ARG A N 1
ATOM 904 C CA . ARG A 1 117 ? -6.985 -3.061 16.368 1.00 75.19 117 ARG A CA 1
ATOM 905 C C . ARG A 1 117 ? -7.246 -4.237 15.429 1.00 75.19 117 ARG A C 1
ATOM 907 O O . ARG A 1 117 ? -6.534 -5.233 15.498 1.00 75.19 117 ARG A O 1
ATOM 914 N N . LEU A 1 118 ? -8.255 -4.129 14.561 1.00 74.25 118 LEU A N 1
ATOM 915 C CA . LEU A 1 118 ? -8.538 -5.167 13.561 1.00 74.25 118 LEU A CA 1
ATOM 916 C C . LEU A 1 118 ? -7.393 -5.260 12.547 1.00 74.25 118 LEU A C 1
ATOM 918 O O . LEU A 1 118 ? -6.971 -6.355 12.186 1.00 74.25 118 LEU A O 1
ATOM 922 N N . ILE A 1 119 ? -6.876 -4.107 12.116 1.00 79.94 119 ILE A N 1
ATOM 923 C CA . ILE A 1 119 ? -5.740 -4.016 11.200 1.00 79.94 119 ILE A CA 1
ATOM 924 C C . ILE A 1 119 ? -4.480 -4.594 11.849 1.00 79.94 119 ILE A C 1
ATOM 926 O O . ILE A 1 119 ? -3.841 -5.442 11.241 1.00 79.94 119 ILE A O 1
ATOM 930 N N . GLU A 1 120 ? -4.155 -4.221 13.085 1.00 79.75 120 GLU A N 1
ATOM 931 C CA . GLU A 1 120 ? -3.006 -4.742 13.834 1.00 79.75 120 GLU A CA 1
ATOM 932 C C . GLU A 1 120 ? -3.057 -6.274 13.958 1.00 79.75 120 GLU A C 1
ATOM 934 O O . GLU A 1 120 ? -2.083 -6.966 13.655 1.00 79.75 120 GLU A O 1
ATOM 939 N N . GLN A 1 121 ? -4.218 -6.830 14.320 1.00 77.25 121 GLN A N 1
ATOM 940 C CA . GLN A 1 121 ? -4.419 -8.279 14.357 1.00 77.25 121 GLN A CA 1
ATOM 941 C C . GLN A 1 121 ? -4.253 -8.922 12.975 1.00 77.25 121 GLN A C 1
ATOM 943 O O . GLN A 1 121 ? -3.624 -9.974 12.868 1.00 77.25 121 GLN A O 1
ATOM 948 N N . ALA A 1 122 ? -4.775 -8.303 11.915 1.00 75.88 122 ALA A N 1
ATOM 949 C CA . ALA A 1 122 ? -4.637 -8.809 10.553 1.00 75.88 122 ALA A CA 1
ATOM 950 C C . ALA A 1 122 ? -3.184 -8.747 10.045 1.00 75.88 122 ALA A C 1
ATOM 952 O O . ALA A 1 122 ? -2.748 -9.662 9.352 1.00 75.88 122 ALA A O 1
ATOM 953 N N . VAL A 1 123 ? -2.419 -7.713 10.412 1.00 78.62 123 VAL A N 1
ATOM 954 C CA . VAL A 1 123 ? -0.999 -7.557 10.046 1.00 78.62 123 VAL A CA 1
ATOM 955 C C . VAL A 1 123 ? -0.163 -8.707 10.601 1.00 78.62 123 VAL A C 1
ATOM 957 O O . VAL A 1 123 ? 0.671 -9.244 9.877 1.00 78.62 123 VAL A O 1
ATOM 960 N N . ASN A 1 124 ? -0.430 -9.146 11.835 1.00 76.12 124 ASN A N 1
ATOM 961 C CA . ASN A 1 124 ? 0.268 -10.287 12.442 1.00 76.12 124 ASN A CA 1
ATOM 962 C C . ASN A 1 124 ? 0.054 -11.610 11.685 1.00 76.12 124 ASN A C 1
ATOM 964 O O . ASN A 1 124 ? 0.879 -12.511 11.791 1.00 76.12 124 ASN A O 1
ATOM 968 N N . HIS A 1 125 ? -1.032 -11.721 10.915 1.00 68.19 125 HIS A N 1
ATOM 969 C CA . HIS A 1 125 ? -1.365 -12.905 10.118 1.00 68.19 125 HIS A CA 1
ATOM 970 C C . HIS A 1 125 ? -1.105 -12.707 8.614 1.00 68.19 125 HIS A C 1
ATOM 972 O O . HIS A 1 125 ? -1.390 -13.588 7.803 1.00 68.19 125 HIS A O 1
ATOM 978 N N . TYR A 1 126 ? -0.564 -11.554 8.219 1.00 65.56 126 TYR A N 1
ATOM 979 C CA . TYR A 1 126 ? -0.294 -11.229 6.826 1.00 65.56 126 TYR A CA 1
ATOM 980 C C . TYR A 1 126 ? 0.873 -12.073 6.283 1.00 65.56 126 TYR A C 1
ATOM 982 O O . TYR A 1 126 ? 1.910 -12.184 6.931 1.00 65.56 126 TYR A O 1
ATOM 990 N N . ASN A 1 127 ? 0.725 -12.647 5.081 1.00 57.16 127 ASN A N 1
ATOM 991 C CA . ASN A 1 127 ? 1.680 -13.570 4.432 1.00 57.16 127 ASN A CA 1
ATOM 992 C C . ASN A 1 127 ? 1.900 -14.945 5.105 1.00 57.16 127 ASN A C 1
ATOM 994 O O . ASN A 1 127 ? 2.849 -15.642 4.742 1.00 57.16 127 ASN A O 1
ATOM 998 N N . ILE A 1 128 ? 1.031 -15.394 6.014 1.00 48.62 128 ILE A N 1
ATOM 999 C CA . ILE A 1 128 ? 1.068 -16.789 6.479 1.00 48.62 128 ILE A CA 1
ATOM 1000 C C . ILE A 1 128 ? 0.367 -17.671 5.433 1.00 48.62 128 ILE A C 1
ATOM 1002 O O . ILE A 1 128 ? -0.843 -17.572 5.242 1.00 48.62 128 ILE A O 1
ATOM 1006 N N . GLN A 1 129 ? 1.129 -18.510 4.723 1.00 41.66 129 GLN A N 1
ATOM 1007 C CA . GLN A 1 129 ? 0.573 -19.596 3.910 1.00 41.66 129 GLN A CA 1
ATOM 1008 C C . GLN A 1 129 ? 0.182 -20.748 4.843 1.00 41.66 129 GLN A C 1
ATOM 1010 O O . GLN A 1 129 ? 1.057 -21.371 5.440 1.00 41.66 129 GLN A O 1
ATOM 1015 N N . ASP A 1 130 ? -1.113 -21.035 4.969 1.00 36.75 130 ASP A N 1
ATOM 1016 C CA . ASP A 1 130 ? -1.561 -22.320 5.516 1.00 36.75 130 ASP A CA 1
ATOM 1017 C C . ASP A 1 130 ? -1.373 -23.416 4.448 1.00 36.75 130 ASP A C 1
ATOM 1019 O O . ASP A 1 130 ? -1.358 -23.131 3.246 1.00 36.75 130 ASP A O 1
ATOM 1023 N N . ALA A 1 131 ? -1.233 -24.672 4.873 1.00 38.53 131 ALA A N 1
ATOM 1024 C CA . ALA A 1 131 ? -0.887 -25.848 4.064 1.00 38.53 131 ALA A CA 1
ATOM 1025 C C . ALA A 1 131 ? -1.841 -26.139 2.879 1.00 38.53 131 ALA A C 1
ATOM 1027 O O . ALA A 1 131 ? -1.585 -27.045 2.087 1.00 38.53 131 ALA A O 1
ATOM 1028 N N . LEU A 1 132 ? -2.924 -25.369 2.742 1.00 38.94 132 LEU A N 1
ATOM 1029 C CA . LEU A 1 132 ? -3.912 -25.426 1.663 1.00 38.94 132 LEU A CA 1
ATOM 1030 C C . LEU A 1 132 ? -3.712 -24.356 0.571 1.00 38.94 132 LEU A C 1
ATOM 1032 O O . LEU A 1 132 ? -4.451 -24.349 -0.408 1.00 38.94 132 LEU A O 1
ATOM 1036 N N . GLY A 1 133 ? -2.716 -23.470 0.691 1.00 33.22 133 GLY A N 1
ATOM 1037 C CA . GLY A 1 133 ? -2.327 -22.540 -0.379 1.00 33.22 133 GLY A CA 1
ATOM 1038 C C . GLY A 1 133 ? -3.303 -21.388 -0.658 1.00 33.22 133 GLY A C 1
ATOM 1039 O O . GLY A 1 133 ? -3.085 -20.635 -1.608 1.00 33.22 133 GLY A O 1
ATOM 1040 N N . GLU A 1 134 ? -4.348 -21.200 0.152 1.00 36.28 134 GLU A N 1
ATOM 1041 C CA . GLU A 1 134 ? -5.229 -20.033 0.048 1.00 36.28 134 GLU A CA 1
ATOM 1042 C C . GLU A 1 134 ? -4.660 -18.840 0.836 1.00 36.28 134 GLU A C 1
ATOM 1044 O O . GLU A 1 134 ? -4.290 -18.963 2.004 1.00 36.28 134 GLU A O 1
ATOM 1049 N N . GLN A 1 135 ? -4.587 -17.660 0.203 1.00 41.03 135 GLN A N 1
ATOM 1050 C CA . GLN A 1 135 ? -4.264 -16.412 0.902 1.00 41.03 135 GLN A CA 1
ATOM 1051 C C . GLN A 1 135 ? -5.450 -16.017 1.793 1.00 41.03 135 GLN A C 1
ATOM 1053 O O . GLN A 1 135 ? -6.422 -15.431 1.318 1.00 41.03 135 GLN A O 1
ATOM 1058 N N . TYR A 1 136 ? -5.391 -16.358 3.080 1.00 42.44 136 TYR A N 1
ATOM 1059 C CA . TYR A 1 136 ? -6.469 -16.067 4.022 1.00 42.44 136 TYR A CA 1
ATOM 1060 C C . TYR A 1 136 ? -6.510 -14.570 4.368 1.00 42.44 136 TYR A C 1
ATOM 1062 O O . TYR A 1 136 ? -5.563 -14.015 4.928 1.00 42.44 136 TYR A O 1
ATOM 1070 N N . VAL A 1 137 ? -7.626 -13.900 4.067 1.00 49.59 137 VAL A N 1
ATOM 1071 C CA . VAL A 1 137 ? -7.960 -12.603 4.671 1.00 49.59 137 VAL A CA 1
ATOM 1072 C C . VAL A 1 137 ? -8.521 -12.901 6.057 1.00 49.59 137 VAL A C 1
ATOM 1074 O O . VAL A 1 137 ? -9.609 -13.466 6.174 1.00 49.59 137 VAL A O 1
ATOM 1077 N N . HIS A 1 138 ? -7.773 -12.562 7.113 1.00 45.81 138 HIS A N 1
ATOM 1078 C CA . HIS A 1 138 ? -8.221 -12.812 8.481 1.00 45.81 138 HIS A CA 1
ATOM 1079 C C . HIS A 1 138 ? -9.541 -12.080 8.736 1.00 45.81 138 HIS A C 1
ATOM 1081 O O . HIS A 1 138 ? -9.607 -10.851 8.789 1.00 45.81 138 HIS A O 1
ATOM 1087 N N . THR A 1 139 ? -10.600 -12.871 8.858 1.00 46.94 139 THR A N 1
ATOM 1088 C CA . THR A 1 139 ? -11.924 -12.408 9.241 1.00 46.94 139 THR A CA 1
ATOM 1089 C C . THR A 1 139 ? -12.020 -12.571 10.757 1.00 46.94 139 THR A C 1
ATOM 1091 O O . THR A 1 139 ? -11.726 -13.650 11.279 1.00 46.94 139 THR A O 1
ATOM 1094 N N . ILE A 1 140 ? -12.271 -11.476 11.480 1.00 49.53 140 ILE A N 1
ATOM 1095 C CA . ILE A 1 140 ? -12.382 -11.514 12.940 1.00 49.53 140 ILE A CA 1
ATOM 1096 C C . ILE A 1 140 ? -13.840 -11.790 13.275 1.00 49.53 140 ILE A C 1
ATOM 1098 O O . ILE A 1 140 ? -14.687 -10.892 13.252 1.00 49.53 140 ILE A O 1
ATOM 1102 N N . THR A 1 141 ? -14.109 -13.039 13.635 1.00 44.62 141 THR A N 1
ATOM 1103 C CA . THR A 1 141 ? -15.348 -13.426 14.288 1.00 44.62 141 THR A CA 1
ATOM 1104 C C . THR A 1 141 ? -15.363 -12.740 15.641 1.00 44.62 141 THR A C 1
ATOM 1106 O O . THR A 1 141 ? -14.576 -13.072 16.527 1.00 44.62 141 THR A O 1
ATOM 1109 N N . GLU A 1 142 ? -16.261 -11.772 15.845 1.00 43.66 142 GLU A N 1
ATOM 1110 C CA . GLU A 1 142 ? -16.639 -11.364 17.199 1.00 43.66 142 GLU A CA 1
ATOM 1111 C C . GLU A 1 142 ? -17.407 -12.527 17.852 1.00 43.66 142 GLU A C 1
ATOM 1113 O O . GLU A 1 142 ? -18.603 -12.446 18.133 1.00 43.66 142 GLU A O 1
ATOM 1118 N N . SER A 1 143 ? -16.728 -13.645 18.124 1.00 39.91 143 SER A N 1
ATOM 1119 C CA . SER A 1 143 ? -17.223 -14.655 19.041 1.00 39.91 143 SER A CA 1
ATOM 1120 C C . SER A 1 143 ? -17.115 -14.068 20.445 1.00 39.91 143 SER A C 1
ATOM 1122 O O . SER A 1 143 ? -16.182 -14.358 21.196 1.00 39.91 143 SER A O 1
ATOM 1124 N N . LYS A 1 144 ? -18.100 -13.253 20.833 1.00 46.28 144 LYS A N 1
ATOM 1125 C CA . LYS A 1 144 ? -18.284 -12.784 22.216 1.00 46.28 144 LYS A CA 1
ATOM 1126 C C . LYS A 1 144 ? -18.471 -13.929 23.233 1.00 46.28 144 LYS A C 1
ATOM 1128 O O . LYS A 1 144 ? -18.681 -13.651 24.405 1.00 46.28 144 LYS A O 1
ATOM 1133 N N . GLN A 1 145 ? -18.389 -15.196 22.814 1.00 42.00 145 GLN A N 1
ATOM 1134 C CA . GLN A 1 145 ? -18.568 -16.374 23.667 1.00 42.00 145 GLN A CA 1
ATOM 1135 C C . GLN A 1 145 ? -17.377 -17.354 23.692 1.00 42.00 145 GLN A C 1
ATOM 1137 O O . GLN A 1 145 ? -17.223 -18.035 24.699 1.00 42.00 145 GLN A O 1
ATOM 1142 N N . ALA A 1 146 ? -16.501 -17.407 22.676 1.00 40.62 146 ALA A N 1
ATOM 1143 C CA . ALA A 1 146 ? -15.397 -18.389 22.646 1.00 40.62 146 ALA A CA 1
ATOM 1144 C C . ALA A 1 146 ? -14.105 -17.892 23.326 1.00 40.62 146 ALA A C 1
ATOM 1146 O O . ALA A 1 146 ? -13.395 -18.658 23.969 1.00 40.62 146 ALA A O 1
ATOM 1147 N N . ALA A 1 147 ? -13.829 -16.583 23.272 1.00 41.47 147 ALA A N 1
ATOM 1148 C CA . ALA A 1 147 ? -12.614 -16.018 23.870 1.00 41.47 147 ALA A CA 1
ATOM 1149 C C . ALA A 1 147 ? -12.600 -16.072 25.409 1.00 41.47 147 ALA A C 1
ATOM 1151 O O . ALA A 1 147 ? -11.529 -15.980 26.007 1.00 41.47 147 ALA A O 1
ATOM 1152 N N . ASN A 1 148 ? -13.772 -16.200 26.046 1.00 49.91 148 ASN A N 1
ATOM 1153 C CA . ASN A 1 148 ? -13.859 -16.334 27.500 1.00 49.91 148 ASN A CA 1
ATOM 1154 C C . ASN A 1 148 ? -13.567 -17.773 27.937 1.00 49.91 148 ASN A C 1
ATOM 1156 O O . ASN A 1 148 ? -12.786 -17.975 28.855 1.00 49.91 148 ASN A O 1
ATOM 1160 N N . THR A 1 149 ? -14.081 -18.767 27.206 1.00 53.59 149 THR A N 1
ATOM 1161 C CA . THR A 1 149 ? -13.898 -20.187 27.539 1.00 53.59 149 THR A CA 1
ATOM 1162 C C . THR A 1 149 ? -12.455 -20.649 27.356 1.00 53.59 149 THR A C 1
ATOM 1164 O O . THR A 1 149 ? -11.961 -21.429 28.164 1.00 53.59 149 THR A O 1
ATOM 1167 N N . ASP A 1 150 ? -11.752 -20.162 26.331 1.00 55.94 150 ASP A N 1
ATOM 1168 C CA . ASP A 1 150 ? -10.354 -20.551 26.109 1.00 55.94 150 ASP A CA 1
ATOM 1169 C C . ASP A 1 150 ? -9.390 -19.841 27.069 1.00 55.94 150 ASP A C 1
ATOM 1171 O O . ASP A 1 150 ? -8.429 -20.456 27.532 1.00 55.94 150 ASP A O 1
ATOM 1175 N N . ARG A 1 151 ? -9.671 -18.585 27.451 1.00 65.31 151 ARG A N 1
ATOM 1176 C CA . ARG A 1 151 ? -8.935 -17.906 28.531 1.00 65.31 151 ARG A CA 1
ATOM 1177 C C . ARG A 1 151 ? -9.176 -18.560 29.887 1.00 65.31 151 ARG A C 1
ATOM 1179 O O . ARG A 1 151 ? -8.220 -18.745 30.629 1.00 65.31 151 ARG A O 1
ATOM 1186 N N . GLU A 1 152 ? -10.420 -18.915 30.200 1.00 66.12 152 GLU A N 1
ATOM 1187 C CA . GLU A 1 152 ? -10.781 -19.596 31.449 1.00 66.12 152 GLU A CA 1
ATOM 1188 C C . GLU A 1 152 ? -10.061 -20.947 31.558 1.00 66.12 152 GLU A C 1
ATOM 1190 O O . GLU A 1 152 ? -9.388 -21.188 32.556 1.00 66.12 152 GLU A O 1
ATOM 1195 N N . LYS A 1 153 ? -10.060 -21.760 30.491 1.00 68.06 153 LYS A N 1
ATOM 1196 C CA . LYS A 1 153 ? -9.304 -23.026 30.446 1.00 68.06 153 LYS A CA 1
ATOM 1197 C C . LYS A 1 153 ? -7.796 -22.826 30.598 1.00 68.06 153 LYS A C 1
ATOM 1199 O O . LYS A 1 153 ? -7.141 -23.603 31.283 1.00 68.06 153 LYS A O 1
ATOM 1204 N N . GLN A 1 154 ? -7.223 -21.802 29.960 1.00 69.44 154 GLN A N 1
ATOM 1205 C CA . GLN A 1 154 ? -5.792 -21.504 30.090 1.00 69.44 154 GLN A CA 1
ATOM 1206 C C . GLN A 1 154 ? -5.424 -21.080 31.518 1.00 69.44 154 GLN A C 1
ATOM 1208 O O . GLN A 1 154 ? -4.378 -21.489 32.017 1.00 69.44 154 GLN A O 1
ATOM 1213 N N . ILE A 1 155 ? -6.279 -20.302 32.188 1.00 74.19 155 ILE A N 1
ATOM 1214 C CA . ILE A 1 155 ? -6.079 -19.897 33.586 1.00 74.19 155 ILE A CA 1
ATOM 1215 C C . ILE A 1 155 ? -6.176 -21.109 34.520 1.00 74.19 155 ILE A C 1
ATOM 1217 O O . ILE A 1 155 ? -5.334 -21.253 35.400 1.00 74.19 155 ILE A O 1
ATOM 1221 N N . GLU A 1 156 ? -7.141 -22.000 34.297 1.00 75.81 156 GLU A N 1
ATOM 1222 C CA . GLU A 1 156 ? -7.354 -23.206 35.107 1.00 75.81 156 GLU A CA 1
ATOM 1223 C C . GLU A 1 156 ? -6.167 -24.184 35.000 1.00 75.81 156 GLU A C 1
ATOM 1225 O O . GLU A 1 156 ? -5.663 -24.687 36.004 1.00 75.81 156 GLU A O 1
ATOM 1230 N N . VAL A 1 157 ? -5.623 -24.365 33.789 1.00 78.38 157 VAL A N 1
ATOM 1231 C CA . VAL A 1 157 ? -4.401 -25.157 33.569 1.00 78.38 157 VAL A CA 1
ATOM 1232 C C . VAL A 1 157 ? -3.200 -24.526 34.280 1.00 78.38 157 VAL A C 1
ATOM 1234 O O . VAL A 1 157 ? -2.447 -25.230 34.949 1.00 78.38 157 VAL A O 1
ATOM 1237 N N . ILE A 1 158 ? -3.027 -23.203 34.203 1.00 77.56 158 ILE A N 1
ATOM 1238 C CA . ILE A 1 158 ? -1.932 -22.514 34.905 1.00 77.56 158 ILE A CA 1
ATOM 1239 C C . ILE A 1 158 ? -2.078 -22.661 36.425 1.00 77.56 158 ILE A C 1
ATOM 1241 O O . ILE A 1 158 ? -1.082 -22.920 37.095 1.00 77.56 158 ILE A O 1
ATOM 1245 N N . GLN A 1 159 ? -3.293 -22.553 36.966 1.00 80.38 159 GLN A N 1
ATOM 1246 C CA . GLN A 1 159 ? -3.550 -22.749 38.395 1.00 80.38 159 GLN A CA 1
ATOM 1247 C C . GLN A 1 159 ? -3.182 -24.162 38.854 1.00 80.38 159 GLN A C 1
ATOM 1249 O O . GLN A 1 159 ? -2.463 -24.292 39.840 1.00 80.38 159 GLN A O 1
ATOM 1254 N N . SER A 1 160 ? -3.555 -25.201 38.097 1.00 78.75 160 SER A N 1
ATOM 1255 C CA . SER A 1 160 ? -3.169 -26.581 38.432 1.00 78.75 160 SER A CA 1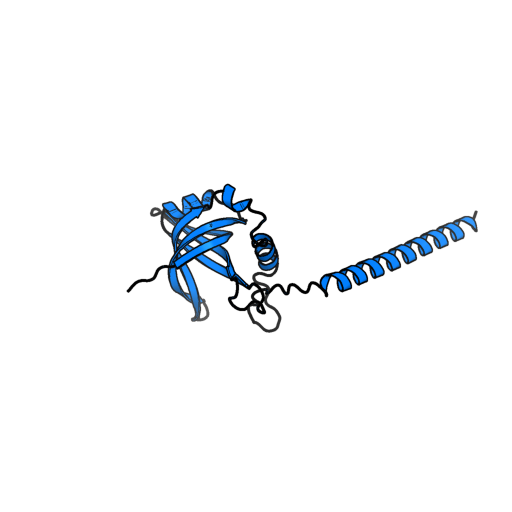
ATOM 1256 C C . SER A 1 160 ? -1.652 -26.808 38.415 1.00 78.75 160 SER A C 1
ATOM 1258 O O . SER A 1 160 ? -1.116 -27.510 39.267 1.00 78.75 160 SER A O 1
ATOM 1260 N N . ILE A 1 161 ? -0.931 -26.169 37.486 1.00 81.19 161 ILE A N 1
ATOM 1261 C CA . ILE A 1 161 ? 0.531 -26.278 37.397 1.00 81.19 161 ILE A CA 1
ATOM 1262 C C . ILE A 1 161 ? 1.197 -25.568 38.581 1.00 81.19 161 ILE A C 1
ATOM 1264 O O . ILE A 1 161 ? 2.206 -26.049 39.097 1.00 81.19 161 ILE A O 1
ATOM 1268 N N . VAL A 1 162 ? 0.646 -24.429 39.012 1.00 82.06 162 VAL A N 1
ATOM 1269 C CA . VAL A 1 162 ? 1.129 -23.694 40.187 1.00 82.06 162 VAL A CA 1
ATOM 1270 C C . VAL A 1 162 ? 0.877 -24.497 41.465 1.00 82.06 162 VAL A C 1
ATOM 1272 O O . VAL A 1 162 ? 1.815 -24.667 42.238 1.00 82.06 162 VAL A O 1
ATOM 1275 N N . GLU A 1 163 ? -0.314 -25.073 41.648 1.00 80.12 163 GLU A N 1
ATOM 1276 C CA . GLU A 1 163 ? -0.611 -25.956 42.788 1.00 80.12 163 GLU A CA 1
ATOM 1277 C C . GLU A 1 163 ? 0.305 -27.188 42.814 1.00 80.12 163 GLU A C 1
ATOM 1279 O O . GLU A 1 163 ? 0.890 -27.509 43.849 1.00 80.12 163 GLU A O 1
ATOM 1284 N N . GLU A 1 164 ? 0.518 -27.853 41.675 1.00 76.12 164 GLU A N 1
ATOM 1285 C CA . GLU A 1 164 ? 1.452 -28.982 41.598 1.00 76.12 164 GLU A CA 1
ATOM 1286 C C . GLU A 1 164 ? 2.901 -28.581 41.913 1.00 76.12 164 GLU A C 1
ATOM 1288 O O . GLU A 1 164 ? 3.664 -29.378 42.471 1.00 76.12 164 GLU A O 1
ATOM 1293 N N . ALA A 1 165 ? 3.311 -27.365 41.545 1.00 73.62 165 ALA A N 1
ATOM 1294 C CA . ALA A 1 165 ? 4.636 -26.843 41.858 1.00 73.62 165 ALA A CA 1
ATOM 1295 C C . ALA A 1 165 ? 4.776 -26.493 43.349 1.00 73.62 165 ALA A C 1
ATOM 1297 O O . ALA A 1 165 ? 5.823 -26.768 43.941 1.00 73.62 165 ALA A O 1
ATOM 1298 N N . GLU A 1 166 ? 3.734 -25.946 43.976 1.00 73.19 166 GLU A N 1
ATOM 1299 C CA . GLU A 1 166 ? 3.700 -25.659 45.414 1.00 73.19 166 GLU A CA 1
ATOM 1300 C C . GLU A 1 166 ? 3.760 -26.951 46.242 1.00 73.19 166 GLU A C 1
ATOM 1302 O O . GLU A 1 166 ? 4.617 -27.062 47.122 1.00 73.19 166 GLU A O 1
ATOM 1307 N N . ILE A 1 167 ? 2.987 -27.981 45.873 1.00 68.75 167 ILE A N 1
ATOM 1308 C CA . ILE A 1 167 ? 2.998 -29.299 46.537 1.00 68.75 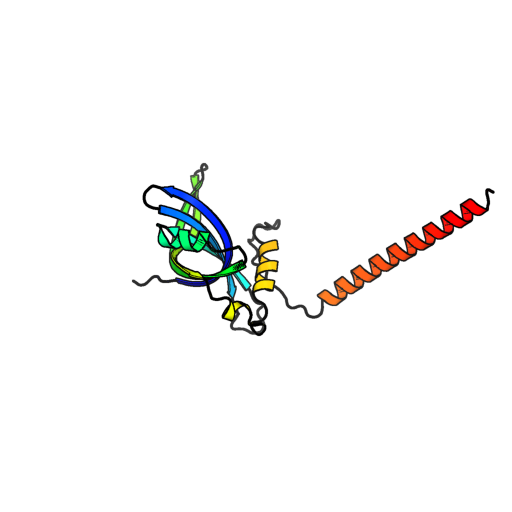167 ILE A CA 1
ATOM 1309 C C . ILE A 1 167 ? 4.385 -29.959 46.446 1.00 68.75 167 ILE A C 1
ATOM 1311 O O . ILE A 1 167 ? 4.916 -30.446 47.446 1.00 68.75 167 ILE A O 1
ATOM 1315 N N . LYS A 1 168 ? 5.038 -29.920 45.275 1.00 65.62 168 LYS A N 1
ATOM 1316 C CA . LYS A 1 168 ? 6.409 -30.451 45.111 1.00 65.62 168 LYS A CA 1
ATOM 1317 C C . LYS A 1 168 ? 7.444 -29.675 45.928 1.00 65.62 168 LYS A C 1
ATOM 1319 O O . LYS A 1 168 ? 8.442 -30.249 46.369 1.00 65.62 168 LYS A O 1
ATOM 1324 N N . THR A 1 169 ? 7.219 -28.380 46.136 1.00 60.56 169 THR A N 1
ATOM 1325 C CA . THR A 1 169 ? 8.104 -27.533 46.942 1.00 60.56 169 THR A CA 1
ATOM 1326 C C . THR A 1 169 ? 7.952 -27.844 48.435 1.00 60.56 169 THR A C 1
ATOM 1328 O O . THR A 1 169 ? 8.956 -27.882 49.148 1.00 60.56 169 THR A O 1
ATOM 1331 N N . GLU A 1 170 ? 6.742 -28.145 48.912 1.00 59.12 170 GLU A N 1
ATOM 1332 C CA . GLU A 1 170 ? 6.499 -28.574 50.297 1.00 59.12 170 GLU A CA 1
ATOM 1333 C C . GLU A 1 170 ? 7.037 -29.985 50.588 1.00 59.12 170 GLU A C 1
ATOM 1335 O O . GLU A 1 170 ? 7.771 -30.162 51.562 1.00 59.12 170 GLU A O 1
ATOM 1340 N N . GLU A 1 171 ? 6.823 -30.960 49.697 1.00 58.03 171 GLU A N 1
ATOM 1341 C CA . GLU A 1 171 ? 7.376 -32.319 49.853 1.00 58.03 171 GLU A CA 1
ATOM 1342 C C . GLU A 1 171 ? 8.916 -32.348 49.879 1.00 58.03 171 GLU A C 1
ATOM 1344 O O . GLU A 1 171 ? 9.526 -33.226 50.501 1.00 58.03 171 GLU A O 1
ATOM 1349 N N . SER A 1 172 ? 9.567 -31.391 49.207 1.00 57.62 172 SER A N 1
ATOM 1350 C CA . SER A 1 172 ? 11.028 -31.257 49.218 1.00 57.62 172 SER A CA 1
ATOM 1351 C C . SER A 1 172 ? 11.565 -30.714 50.550 1.00 57.62 172 SER A C 1
ATOM 1353 O O . SER A 1 172 ? 12.604 -31.177 51.021 1.00 57.62 172 SER A O 1
ATOM 1355 N N . LYS A 1 173 ? 10.821 -29.813 51.209 1.00 55.22 173 LYS A N 1
ATOM 1356 C CA . LYS A 1 173 ? 11.180 -29.244 52.520 1.00 55.22 173 LYS A CA 1
ATOM 1357 C C . LYS A 1 173 ? 11.000 -30.244 53.660 1.00 55.22 173 LYS A C 1
ATOM 1359 O O . LYS A 1 173 ? 11.790 -30.238 54.604 1.00 55.22 173 LYS A O 1
ATOM 1364 N N . ASP A 1 174 ? 10.006 -31.124 53.566 1.00 54.41 174 ASP A N 1
ATOM 1365 C CA . ASP A 1 174 ? 9.781 -32.157 54.582 1.00 54.41 174 ASP A CA 1
ATOM 1366 C C . ASP A 1 174 ? 10.814 -33.289 54.509 1.00 54.41 174 ASP A C 1
ATOM 1368 O O . ASP A 1 174 ? 11.209 -33.827 55.543 1.00 54.41 174 ASP A O 1
ATOM 1372 N N . LYS A 1 175 ? 11.348 -33.604 53.320 1.00 55.72 175 LYS A N 1
ATOM 1373 C CA . LYS A 1 175 ? 12.445 -34.581 53.179 1.00 55.72 175 LYS A CA 1
ATOM 1374 C C . LYS A 1 175 ? 13.793 -34.055 53.679 1.00 55.72 175 LYS A C 1
ATOM 1376 O O . LYS A 1 175 ? 14.607 -34.851 54.141 1.00 55.72 175 LYS A O 1
ATOM 1381 N N . GLU A 1 176 ? 14.022 -32.743 53.639 1.00 54.06 176 GLU A N 1
ATOM 1382 C CA . GLU A 1 176 ? 15.254 -32.120 54.147 1.00 54.06 176 GLU A CA 1
ATOM 1383 C C . GLU A 1 176 ? 15.275 -32.031 55.688 1.00 54.06 176 GLU A C 1
ATOM 1385 O O . GLU A 1 176 ? 16.333 -32.153 56.299 1.00 54.06 176 GLU A O 1
ATOM 1390 N N . LYS A 1 177 ? 14.108 -31.935 56.346 1.00 53.03 177 LYS A N 1
ATOM 1391 C CA . LYS A 1 177 ? 13.995 -31.957 57.820 1.00 53.03 177 LYS A CA 1
ATOM 1392 C C . LYS A 1 177 ? 14.186 -33.330 58.470 1.00 53.03 177 LYS A C 1
ATOM 1394 O O . LYS A 1 177 ? 14.422 -33.385 59.672 1.00 53.03 177 LYS A O 1
ATOM 1399 N N . VAL A 1 178 ? 14.069 -34.426 57.720 1.00 54.75 178 VAL A N 1
ATOM 1400 C CA . VAL A 1 178 ? 14.207 -35.799 58.253 1.00 54.75 178 VAL A CA 1
ATOM 1401 C C . VAL A 1 178 ? 15.667 -36.289 58.222 1.00 54.75 178 VAL A C 1
ATOM 1403 O O . VAL A 1 178 ? 15.979 -37.318 58.815 1.00 54.75 178 VAL A O 1
ATOM 1406 N N . LEU A 1 179 ? 16.580 -35.548 57.578 1.00 52.53 179 LEU A N 1
ATOM 1407 C CA . LEU A 1 179 ? 18.007 -35.893 57.475 1.00 52.53 179 LEU A CA 1
ATOM 1408 C C . LEU A 1 179 ? 18.959 -35.016 58.319 1.00 52.53 179 LEU A C 1
ATOM 1410 O O . LEU A 1 179 ? 20.174 -35.136 58.149 1.00 52.53 179 LEU A O 1
ATOM 1414 N N . ALA A 1 180 ? 18.441 -34.179 59.226 1.00 42.97 180 ALA A N 1
ATOM 1415 C CA . ALA A 1 180 ? 19.232 -33.376 60.170 1.00 42.97 180 ALA A CA 1
ATOM 1416 C C . ALA A 1 180 ? 19.126 -33.895 61.611 1.00 42.97 180 ALA A C 1
ATOM 1418 O O . ALA A 1 180 ? 18.001 -34.253 62.029 1.00 42.97 180 ALA A O 1
#

Foldseek 3Di:
DDFKDKDKFFWADKDFPDQDPQATKIKTWGWDWDDDPDPPFFIFIDIAIEIEDGHAAVVVVVVDDGGFIKIWMFGWDWDWDQDPVRDIDIDIHGYTDDMDTDDVVVVPPPPPPPVSVVVVVQSVVQPDQDPVRDRDGDGDPPPVPPVVVVVVVVVVVVVVVVVVVVVVVVVVVVVVVVVD

pLDDT: mean 75.63, std 17.31, range [33.22, 96.0]

Sequence (180 aa):
MMNKVLLVGELISNNVIAKNAQGSVNAFIIATVRVPKDSRREKEVHFLYCKAFGKSVPKVLEMTNIGDILCVSGQLATTTTTSDDGTREYRMEIWVESVKQVPEKIQNRTDISNPSRLIEQAVNHYNIQDALGEQYVHTITESKQAANTDREKQIEVIQSIVEEAEIKTEESKDKEKVLA

Secondary structure (DSSP, 8-state):
----EEEEEEEEEEEEEEEETTEEEEEEEEEEEE--SSTTSPPEEEEEEEEE-SSHHHHHHHT--TT-EEEEEEEEEEEEEE-TTSPEEEEEEEEEEEEEEPPHHHHT-TTS--HHHHHHHHHHTTT---TT------B----TTHHHHHHHHHHHHHHHHHHHHHHHHHHHHHHHHT--

Radius of gyration: 24.98 Å; chains: 1; bounding box: 44×51×80 Å